Protein AF-A0A9P3VDM8-F1 (afdb_monomer)

Radius of gyration: 11.65 Å; Cα contacts (8 Å, |Δi|>4): 156; chains: 1; bounding box: 24×26×31 Å

InterPro domains:
  IPR010024 Conserved hypothetical protein CHP1671 [TIGR01671] (1-77)
  IPR019096 YopX protein [PF09643] (1-76)
  IPR023385 YopX-like, C-terminal [G3DSA:2.30.30.290] (5-79)

Sequence (79 aa):
MQYTGLKDKNGKKIFEGDIVNCKFFDRMVGDIAGVINFIDCVWAVSDFKNKRLYQLIDVDNIEIIGNIHENPDLLEGTE

Organism: Listeria monocytogenes (NCBI:txid1639)

pLDDT: mean 87.37, std 11.43, range [38.31, 97.12]

Structure (mmCIF, N/CA/C/O backbone):
data_AF-A0A9P3VDM8-F1
#
_entry.id   AF-A0A9P3VDM8-F1
#
loop_
_atom_site.group_PDB
_atom_site.id
_atom_site.type_symbol
_atom_site.label_atom_id
_atom_site.label_alt_id
_atom_site.label_comp_id
_atom_site.label_asym_id
_atom_site.label_entity_id
_atom_site.label_seq_id
_atom_site.pdbx_PDB_ins_code
_atom_site.Cartn_x
_atom_site.Cartn_y
_atom_site.Cartn_z
_atom_site.occupancy
_atom_site.B_iso_or_equiv
_atom_site.auth_seq_id
_atom_site.auth_comp_id
_atom_site.a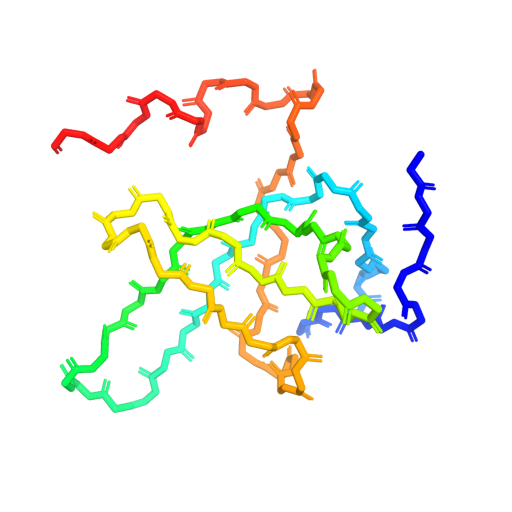uth_asym_id
_atom_site.auth_atom_id
_atom_site.pdbx_PDB_model_num
ATOM 1 N N . MET A 1 1 ? -3.943 2.319 -13.214 1.00 83.94 1 MET A N 1
ATOM 2 C CA . MET A 1 1 ? -3.734 1.554 -11.972 1.00 83.94 1 MET A CA 1
ATOM 3 C C . MET A 1 1 ? -3.596 0.083 -12.320 1.00 83.94 1 MET A C 1
ATOM 5 O O . MET A 1 1 ? -4.538 -0.509 -12.844 1.00 83.94 1 MET A O 1
ATOM 9 N N . GLN A 1 2 ? -2.407 -0.481 -12.124 1.00 95.00 2 GLN A N 1
ATOM 10 C CA . GLN A 1 2 ? -2.138 -1.901 -12.349 1.00 95.00 2 GLN A CA 1
ATOM 11 C C . GLN A 1 2 ? -2.526 -2.723 -11.111 1.00 95.00 2 GLN A C 1
ATOM 13 O O . GLN A 1 2 ? -2.294 -2.299 -9.983 1.00 95.00 2 GLN A O 1
ATOM 18 N N . TYR A 1 3 ? -3.140 -3.893 -11.316 1.00 95.31 3 TYR A N 1
ATOM 19 C CA . TYR A 1 3 ? -3.467 -4.814 -10.225 1.00 95.31 3 TYR A CA 1
ATOM 20 C C . TYR A 1 3 ? -2.210 -5.547 -9.750 1.00 95.31 3 TYR A C 1
ATOM 22 O O . TYR A 1 3 ? -1.492 -6.111 -10.576 1.00 95.31 3 TYR A O 1
ATOM 30 N N . THR A 1 4 ? -1.974 -5.600 -8.437 1.00 94.31 4 THR A N 1
ATOM 31 C CA . THR A 1 4 ? -0.788 -6.273 -7.877 1.00 94.31 4 THR A CA 1
ATOM 32 C C . THR A 1 4 ? -0.890 -7.799 -7.891 1.00 94.31 4 THR A C 1
ATOM 34 O O . THR A 1 4 ? 0.118 -8.482 -7.739 1.00 94.31 4 THR A O 1
ATOM 37 N N . GLY A 1 5 ? -2.098 -8.351 -8.062 1.00 94.31 5 GLY A N 1
ATOM 38 C CA . GLY A 1 5 ? -2.364 -9.785 -7.887 1.00 94.31 5 GLY A CA 1
ATOM 39 C C . GLY A 1 5 ? -2.752 -10.171 -6.457 1.00 94.31 5 GLY A C 1
ATOM 40 O O . GLY A 1 5 ? -3.148 -11.312 -6.227 1.00 94.31 5 GLY A O 1
ATOM 41 N N . LEU A 1 6 ? -2.689 -9.228 -5.511 1.00 94.62 6 LEU A N 1
ATOM 42 C CA . LEU A 1 6 ? -2.925 -9.463 -4.088 1.00 94.62 6 LEU A CA 1
ATOM 43 C C . LEU A 1 6 ? -4.231 -8.818 -3.607 1.00 94.62 6 LEU A C 1
ATOM 45 O O . LEU A 1 6 ? -4.885 -8.056 -4.326 1.00 94.62 6 LEU A O 1
ATOM 49 N N . LYS A 1 7 ? -4.653 -9.161 -2.394 1.00 95.25 7 LYS A N 1
ATOM 50 C CA . LYS A 1 7 ? -5.808 -8.559 -1.725 1.00 95.25 7 LYS A CA 1
ATOM 51 C C . LYS A 1 7 ? -5.399 -8.110 -0.332 1.00 95.25 7 LYS A C 1
ATOM 53 O O . LYS A 1 7 ? -4.529 -8.733 0.260 1.00 95.25 7 LYS A O 1
ATOM 58 N N . ASP A 1 8 ? -6.019 -7.047 0.155 1.00 94.94 8 ASP A N 1
ATOM 59 C CA . ASP A 1 8 ? -5.854 -6.584 1.529 1.00 94.94 8 ASP A CA 1
ATOM 60 C C . ASP A 1 8 ? -6.586 -7.513 2.517 1.00 94.94 8 ASP A C 1
ATOM 62 O O . ASP A 1 8 ? -7.300 -8.443 2.113 1.00 94.94 8 ASP A O 1
ATOM 66 N N . LYS A 1 9 ? -6.459 -7.238 3.819 1.00 94.12 9 LYS A N 1
ATOM 67 C CA . LYS A 1 9 ? -7.104 -8.019 4.889 1.00 94.12 9 LYS A CA 1
ATOM 68 C C . LYS A 1 9 ? -8.636 -8.094 4.778 1.00 94.12 9 LYS A C 1
ATOM 70 O O . LYS A 1 9 ? -9.255 -9.005 5.320 1.00 94.12 9 LYS A O 1
ATOM 75 N N . ASN A 1 10 ? -9.256 -7.130 4.094 1.00 94.62 10 ASN A N 1
ATOM 76 C CA . ASN A 1 10 ? -10.701 -7.040 3.890 1.00 94.62 10 ASN A CA 1
ATOM 77 C C . ASN A 1 10 ? -11.130 -7.699 2.561 1.00 94.62 10 ASN A C 1
ATOM 79 O O . ASN A 1 10 ? -12.300 -7.643 2.176 1.00 94.62 10 ASN A O 1
ATOM 83 N N . GLY A 1 11 ? -10.197 -8.328 1.836 1.00 94.38 11 GLY A N 1
ATOM 84 C CA . GLY A 1 11 ? -10.437 -8.988 0.556 1.00 94.38 11 GLY A CA 1
ATOM 85 C C . GLY A 1 11 ? -10.527 -8.034 -0.641 1.00 94.38 11 GLY A C 1
ATOM 86 O O . GLY A 1 11 ? -10.860 -8.482 -1.748 1.00 94.38 11 GLY A O 1
ATOM 87 N N . LYS A 1 12 ? -10.229 -6.742 -0.461 1.00 96.19 12 LYS A N 1
ATOM 88 C CA . LYS A 1 12 ? -10.205 -5.747 -1.537 1.00 96.19 12 LYS A CA 1
ATOM 89 C C . LYS A 1 12 ? -8.922 -5.908 -2.348 1.00 96.19 12 LYS A C 1
ATOM 91 O O . LYS A 1 12 ? -7.845 -6.131 -1.811 1.00 96.19 12 LYS A O 1
ATOM 96 N N . LYS A 1 13 ? -9.039 -5.833 -3.673 1.00 96.50 13 LYS A N 1
ATO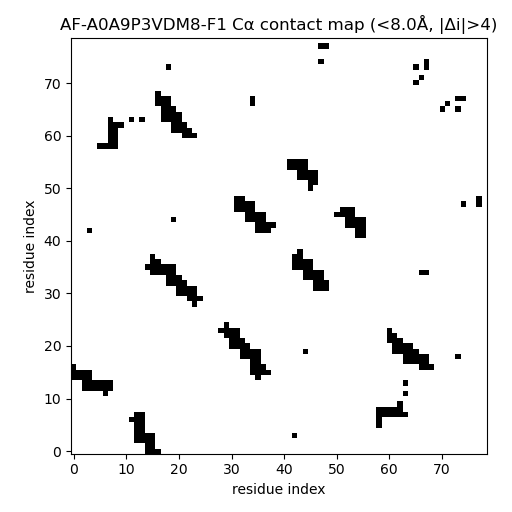M 97 C CA . LYS A 1 13 ? -7.886 -5.900 -4.581 1.00 96.50 13 LYS A CA 1
ATOM 98 C C . LYS A 1 13 ? -6.979 -4.690 -4.355 1.00 96.50 13 LYS A C 1
ATOM 100 O O . LYS A 1 13 ? -7.489 -3.576 -4.353 1.00 96.50 13 LYS A O 1
ATOM 105 N N . ILE A 1 14 ? -5.678 -4.939 -4.226 1.00 96.75 14 ILE A N 1
ATOM 106 C CA . ILE A 1 14 ? -4.655 -3.895 -4.106 1.00 96.75 14 ILE A CA 1
ATOM 107 C C . ILE A 1 14 ? -4.168 -3.505 -5.503 1.00 96.75 14 ILE A C 1
ATOM 109 O O . ILE A 1 14 ? -3.830 -4.373 -6.313 1.00 96.75 14 ILE A O 1
ATOM 113 N N . PHE A 1 15 ? -4.097 -2.212 -5.776 1.00 96.94 15 PHE A N 1
ATOM 114 C CA . PHE A 1 15 ? -3.608 -1.641 -7.021 1.00 96.94 15 PHE A CA 1
ATOM 115 C C . PHE A 1 15 ? -2.441 -0.682 -6.779 1.00 96.94 15 PHE A C 1
ATOM 117 O O . PHE A 1 15 ? -2.235 -0.162 -5.686 1.00 96.94 15 PHE A O 1
ATOM 124 N N . GLU A 1 16 ? -1.680 -0.431 -7.837 1.00 97.12 16 GLU A N 1
ATOM 125 C CA . GLU A 1 16 ? -0.735 0.681 -7.890 1.00 97.12 16 GLU A CA 1
ATOM 126 C C . GLU A 1 16 ? -1.433 2.011 -7.562 1.00 97.12 16 GLU A C 1
ATOM 128 O O . GLU A 1 16 ? -2.474 2.326 -8.148 1.00 97.12 16 GLU A O 1
ATOM 133 N N . GLY A 1 17 ? -0.839 2.787 -6.654 1.00 96.00 17 GLY A N 1
ATOM 134 C CA . GLY A 1 17 ? -1.378 4.056 -6.170 1.00 96.00 17 GLY A CA 1
ATOM 135 C C . GLY A 1 17 ? -2.350 3.935 -4.992 1.00 96.00 17 GLY A C 1
ATOM 136 O O . GLY A 1 17 ? -2.809 4.966 -4.495 1.00 96.00 17 GLY A O 1
ATOM 137 N N . ASP A 1 18 ? -2.660 2.724 -4.516 1.00 97.06 18 ASP A N 1
ATOM 138 C CA . ASP A 1 18 ? -3.413 2.561 -3.270 1.00 97.06 18 ASP A CA 1
ATOM 139 C C . ASP A 1 18 ? -2.583 3.044 -2.077 1.00 97.06 18 ASP A C 1
ATOM 141 O O . ASP A 1 18 ? -1.384 2.779 -1.976 1.00 97.06 18 ASP A O 1
ATOM 145 N N . ILE A 1 19 ? -3.244 3.740 -1.158 1.00 95.94 19 ILE A N 1
ATOM 146 C CA . ILE A 1 19 ? -2.696 4.140 0.133 1.00 95.94 19 ILE A CA 1
ATOM 147 C C . ILE A 1 19 ? -3.110 3.079 1.142 1.00 95.94 19 ILE A C 1
ATOM 149 O O . ILE A 1 19 ? -4.298 2.788 1.314 1.00 95.94 19 ILE A O 1
ATOM 153 N N . VAL A 1 20 ? -2.120 2.503 1.810 1.00 94.69 20 VAL A N 1
ATOM 154 C CA . VAL A 1 20 ? -2.305 1.395 2.736 1.00 94.69 20 VAL A CA 1
ATOM 155 C C . VAL A 1 20 ? -1.803 1.736 4.127 1.00 94.69 20 VAL A C 1
ATOM 157 O O . VAL A 1 20 ? -0.850 2.497 4.294 1.00 94.69 20 VAL A O 1
ATOM 160 N N . ASN A 1 21 ? -2.440 1.127 5.120 1.00 93.19 21 ASN A N 1
ATOM 161 C CA . ASN A 1 21 ? -1.942 1.042 6.481 1.00 93.19 21 ASN A CA 1
ATOM 162 C C . ASN A 1 21 ? -1.523 -0.406 6.767 1.00 93.19 21 ASN A C 1
ATOM 164 O O . ASN A 1 21 ? -2.323 -1.332 6.623 1.00 93.19 21 ASN A O 1
ATOM 168 N N . CYS A 1 22 ? -0.270 -0.588 7.162 1.00 90.12 22 CYS A N 1
ATOM 169 C CA . CYS A 1 22 ? 0.357 -1.862 7.465 1.00 90.12 22 CYS A CA 1
ATOM 170 C C . CYS A 1 22 ? 0.585 -1.944 8.975 1.00 90.12 22 CYS A C 1
ATOM 172 O O . CYS A 1 22 ? 1.401 -1.198 9.524 1.00 90.12 22 CYS A O 1
ATOM 174 N N . LYS A 1 23 ? -0.117 -2.861 9.644 1.00 85.94 23 LYS A N 1
ATOM 175 C CA . LYS A 1 23 ? 0.038 -3.075 11.088 1.00 85.94 23 LYS A CA 1
ATOM 176 C C . LYS A 1 23 ? 1.068 -4.158 11.358 1.00 85.94 23 LYS A C 1
ATOM 178 O O . LYS A 1 23 ? 0.862 -5.314 11.002 1.00 85.94 23 LYS A O 1
ATOM 183 N N . PHE A 1 24 ? 2.162 -3.803 12.019 1.00 77.94 24 PHE A N 1
ATOM 184 C CA . PHE A 1 24 ? 3.185 -4.769 12.408 1.00 77.94 24 PHE A CA 1
ATOM 185 C C . PHE A 1 24 ? 3.054 -5.098 13.894 1.00 77.94 24 PHE A C 1
ATOM 187 O O . PHE A 1 24 ? 2.966 -4.211 14.740 1.00 77.94 24 PHE A O 1
ATOM 194 N N . PHE A 1 25 ? 3.073 -6.390 14.233 1.00 67.88 25 PHE A N 1
ATOM 195 C CA . PHE A 1 25 ? 3.108 -6.826 15.635 1.00 67.88 25 PHE A CA 1
ATOM 196 C C . PHE A 1 25 ? 4.433 -6.469 16.325 1.00 67.88 25 PHE A C 1
ATOM 198 O O . PHE A 1 25 ? 4.488 -6.376 17.554 1.00 67.88 25 PHE A O 1
ATOM 205 N N . ASP A 1 26 ? 5.496 -6.254 15.545 1.00 70.00 26 ASP A N 1
ATOM 206 C CA . ASP A 1 26 ? 6.782 -5.806 16.061 1.00 70.00 26 ASP A CA 1
ATOM 207 C C . ASP A 1 26 ? 6.727 -4.320 16.448 1.00 70.00 26 ASP A C 1
ATOM 209 O O . ASP A 1 26 ? 6.681 -3.418 15.605 1.00 70.00 26 ASP A O 1
ATOM 213 N N . ARG A 1 27 ? 6.787 -4.066 17.761 1.00 65.88 27 ARG A N 1
ATOM 214 C CA . ARG A 1 27 ? 6.798 -2.715 18.335 1.00 65.88 27 ARG A CA 1
ATOM 215 C C . ARG A 1 27 ? 7.990 -1.869 17.882 1.00 65.88 27 ARG A C 1
ATOM 217 O O . ARG A 1 27 ? 7.923 -0.654 18.036 1.00 65.88 27 ARG A O 1
ATOM 224 N N . MET A 1 28 ? 9.068 -2.469 17.370 1.00 70.00 28 MET A N 1
ATOM 225 C CA . MET A 1 28 ? 10.212 -1.716 16.848 1.00 70.00 28 MET A CA 1
ATOM 226 C C . MET A 1 28 ? 9.929 -1.069 15.490 1.00 70.00 28 MET A C 1
ATOM 228 O O . MET A 1 28 ? 10.530 -0.041 15.183 1.00 70.00 28 MET A O 1
ATOM 232 N N . VAL A 1 29 ? 9.034 -1.652 14.685 1.00 70.31 29 VAL A N 1
ATOM 233 C CA . VAL A 1 29 ? 8.674 -1.127 13.358 1.00 70.31 29 VAL A CA 1
ATOM 234 C C . VAL A 1 29 ? 7.490 -0.165 13.465 1.00 70.31 29 VAL A C 1
ATOM 236 O O . VAL A 1 29 ? 7.519 0.908 12.862 1.00 70.31 29 VAL A O 1
ATOM 239 N N . GLY A 1 30 ? 6.499 -0.508 14.295 1.00 77.19 30 GLY A N 1
ATOM 240 C CA . GLY A 1 30 ? 5.262 0.261 14.429 1.00 77.19 30 GLY A CA 1
ATOM 241 C C . GLY A 1 30 ? 4.376 0.187 13.182 1.00 77.19 30 GLY A C 1
ATOM 242 O O . GLY A 1 30 ? 4.714 -0.461 12.193 1.00 77.19 30 GLY A O 1
ATOM 243 N N . ASP A 1 31 ? 3.219 0.842 13.247 1.00 85.81 31 ASP A N 1
ATOM 244 C CA . ASP A 1 31 ? 2.306 0.932 12.107 1.00 85.81 31 ASP A CA 1
ATOM 245 C C . ASP A 1 31 ? 2.913 1.823 11.014 1.00 85.81 31 ASP A C 1
ATOM 247 O O . ASP A 1 31 ? 3.459 2.896 11.293 1.00 85.81 31 ASP A O 1
ATOM 251 N N . ILE A 1 32 ? 2.808 1.375 9.765 1.00 88.50 32 ILE A N 1
ATOM 252 C CA . ILE A 1 32 ? 3.339 2.071 8.591 1.00 88.50 32 ILE A CA 1
ATOM 253 C C . ILE A 1 32 ? 2.181 2.467 7.687 1.00 88.50 32 ILE A C 1
ATOM 255 O O . ILE A 1 32 ? 1.369 1.626 7.317 1.00 88.50 32 ILE A O 1
ATOM 259 N N . ALA A 1 33 ? 2.151 3.731 7.271 1.00 91.69 33 ALA A N 1
ATOM 260 C CA . ALA A 1 33 ? 1.258 4.207 6.225 1.00 91.69 33 ALA A CA 1
ATOM 261 C C . ALA A 1 33 ? 2.077 4.595 4.992 1.00 91.69 33 ALA A C 1
ATOM 263 O O . ALA A 1 33 ? 3.125 5.235 5.107 1.00 91.69 33 ALA A O 1
ATOM 264 N N . GLY A 1 34 ? 1.613 4.197 3.813 1.00 93.94 34 GLY A N 1
ATOM 265 C CA . GLY A 1 34 ? 2.349 4.450 2.583 1.00 93.94 34 GLY A CA 1
ATOM 266 C C . GLY A 1 34 ? 1.553 4.157 1.325 1.00 93.94 34 GLY A C 1
ATOM 267 O O . GLY A 1 34 ? 0.413 3.703 1.382 1.00 93.94 34 GLY A O 1
ATOM 268 N N . VAL A 1 35 ? 2.178 4.406 0.179 1.00 95.50 35 VAL A N 1
ATOM 269 C CA . VAL A 1 35 ? 1.584 4.185 -1.146 1.00 95.50 35 VAL A CA 1
ATOM 270 C C . VAL A 1 35 ? 2.173 2.946 -1.820 1.00 95.50 35 VAL A C 1
ATOM 272 O O . VAL A 1 35 ? 3.370 2.679 -1.709 1.00 95.50 35 VAL A O 1
ATOM 275 N N . ILE A 1 36 ? 1.337 2.191 -2.530 1.00 95.81 36 ILE A N 1
ATOM 276 C CA . ILE A 1 36 ? 1.745 1.039 -3.335 1.00 95.81 36 ILE A CA 1
ATOM 277 C C . ILE A 1 36 ? 2.363 1.504 -4.654 1.00 95.81 36 ILE A C 1
ATOM 279 O O . ILE A 1 36 ? 1.681 2.105 -5.481 1.00 95.81 36 ILE A O 1
ATOM 283 N N . ASN A 1 37 ? 3.624 1.138 -4.881 1.00 95.38 37 ASN A N 1
ATOM 284 C CA . ASN A 1 37 ? 4.382 1.435 -6.097 1.00 95.38 37 ASN A CA 1
ATOM 285 C C . ASN A 1 37 ? 5.060 0.175 -6.654 1.00 95.38 37 ASN A C 1
ATOM 287 O O . ASN A 1 37 ? 5.385 -0.749 -5.904 1.00 95.38 37 ASN A O 1
ATOM 291 N N . PHE A 1 38 ? 5.323 0.159 -7.963 1.00 94.56 38 PHE A N 1
ATOM 292 C CA . PHE A 1 38 ? 6.175 -0.848 -8.599 1.00 94.56 38 PHE A CA 1
ATOM 293 C C . PHE A 1 38 ? 7.576 -0.275 -8.826 1.00 94.56 38 PHE A C 1
ATOM 295 O O . PHE A 1 38 ? 7.765 0.606 -9.663 1.00 94.56 38 PHE A O 1
ATOM 302 N N . ILE A 1 39 ? 8.559 -0.744 -8.061 1.00 91.12 39 ILE A N 1
ATOM 303 C CA . ILE A 1 39 ? 9.939 -0.235 -8.072 1.00 91.12 39 ILE A CA 1
ATOM 304 C C . ILE A 1 39 ? 10.867 -1.433 -8.243 1.00 91.12 39 ILE A C 1
ATOM 306 O O . ILE A 1 39 ? 10.648 -2.450 -7.601 1.00 91.12 39 ILE A O 1
ATOM 310 N N . ASP A 1 40 ? 11.872 -1.352 -9.117 1.00 91.88 40 ASP A N 1
ATOM 311 C CA . ASP A 1 40 ? 12.872 -2.416 -9.325 1.00 91.88 40 ASP A CA 1
ATOM 312 C C . ASP A 1 40 ? 12.273 -3.828 -9.490 1.00 91.88 40 ASP A C 1
ATOM 314 O O . ASP A 1 40 ? 12.745 -4.814 -8.928 1.00 91.88 40 ASP A O 1
ATOM 318 N N . CYS A 1 41 ? 11.214 -3.920 -10.300 1.00 91.56 41 CYS A N 1
ATOM 319 C CA . CYS A 1 41 ? 10.468 -5.152 -10.586 1.00 91.56 41 CYS A CA 1
ATOM 320 C C . CYS A 1 41 ? 9.726 -5.763 -9.385 1.00 91.56 41 CYS A C 1
ATOM 322 O O . CYS A 1 41 ? 9.356 -6.940 -9.426 1.00 91.56 41 CYS A O 1
ATOM 324 N N . VAL A 1 42 ? 9.474 -4.982 -8.334 1.00 93.31 42 VAL A N 1
ATOM 325 C CA . VAL A 1 42 ? 8.772 -5.443 -7.143 1.00 93.31 42 VAL A CA 1
ATOM 326 C C . VAL A 1 42 ? 7.673 -4.477 -6.702 1.00 93.31 42 VAL A C 1
ATOM 328 O O . VAL A 1 42 ? 7.815 -3.259 -6.777 1.00 93.31 42 VAL A O 1
ATOM 331 N N . TRP A 1 43 ? 6.554 -5.029 -6.224 1.00 95.19 43 TRP A N 1
ATOM 332 C CA . TRP A 1 43 ? 5.532 -4.250 -5.526 1.00 95.19 43 TRP A CA 1
ATOM 333 C C . TRP A 1 43 ? 6.024 -3.892 -4.127 1.00 95.19 43 TRP A C 1
ATOM 335 O O . TRP A 1 43 ? 6.435 -4.773 -3.368 1.00 95.19 43 TRP A O 1
ATOM 345 N N . ALA A 1 44 ? 5.968 -2.612 -3.778 1.00 94.19 44 ALA A N 1
ATOM 346 C CA . ALA A 1 44 ? 6.419 -2.115 -2.489 1.00 94.19 44 ALA A CA 1
ATOM 347 C C . ALA A 1 44 ? 5.496 -1.025 -1.940 1.00 94.19 44 ALA A C 1
ATOM 349 O O . ALA A 1 44 ? 4.872 -0.277 -2.691 1.00 94.19 44 ALA A O 1
ATOM 350 N N . VAL A 1 45 ? 5.459 -0.920 -0.614 1.00 93.56 45 VAL A N 1
ATOM 351 C CA . VAL A 1 45 ? 4.885 0.206 0.118 1.00 93.56 45 VAL A CA 1
ATOM 352 C C . VAL A 1 45 ? 5.984 1.246 0.310 1.00 93.56 45 VAL A C 1
ATOM 354 O O . VAL A 1 45 ? 7.011 0.966 0.935 1.00 93.56 45 VAL A O 1
ATOM 357 N N . SER A 1 46 ? 5.777 2.446 -0.221 1.00 93.06 46 SER A N 1
ATOM 358 C CA . SER A 1 46 ? 6.607 3.615 0.062 1.00 93.06 46 SER A CA 1
ATOM 359 C C . SER A 1 46 ? 6.079 4.327 1.305 1.00 93.06 46 SER A C 1
ATOM 36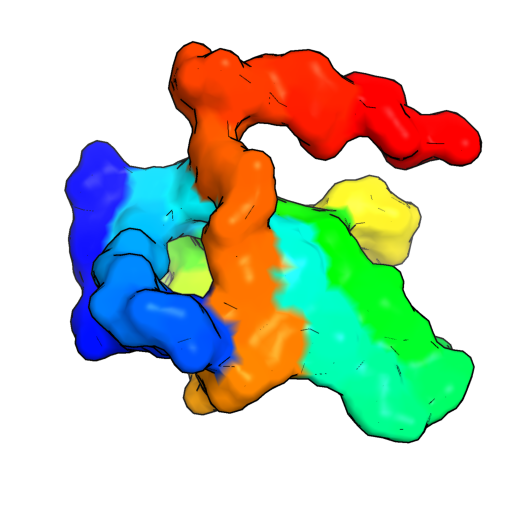1 O O . SER A 1 46 ? 5.050 4.995 1.241 1.00 93.06 46 SER A O 1
ATOM 363 N N . ASP A 1 47 ? 6.772 4.149 2.431 1.00 90.06 47 ASP A N 1
ATOM 364 C CA . ASP A 1 47 ? 6.408 4.711 3.737 1.00 90.06 47 ASP A CA 1
ATOM 365 C C . ASP A 1 47 ? 6.542 6.236 3.745 1.00 90.06 47 ASP A C 1
ATOM 367 O O . ASP A 1 47 ? 7.608 6.781 3.433 1.00 90.06 47 ASP A O 1
ATOM 371 N N . PHE A 1 48 ? 5.474 6.918 4.156 1.00 88.19 48 PHE A N 1
ATOM 372 C CA . PHE A 1 48 ? 5.441 8.374 4.253 1.00 88.19 48 PHE A CA 1
ATOM 373 C C . PHE A 1 48 ? 6.331 8.904 5.380 1.00 88.19 48 PHE A C 1
ATOM 375 O O . PHE A 1 48 ? 6.961 9.950 5.228 1.00 88.19 48 PHE A O 1
ATOM 382 N N . LYS A 1 49 ? 6.445 8.168 6.493 1.00 83.94 49 LYS A N 1
ATOM 383 C CA . LYS A 1 49 ? 7.115 8.648 7.705 1.00 83.94 49 LYS A CA 1
ATOM 384 C C . LYS A 1 49 ? 8.625 8.460 7.654 1.00 83.94 49 LYS A C 1
ATOM 386 O O . LYS A 1 49 ? 9.377 9.412 7.845 1.00 83.94 49 LYS A O 1
ATOM 391 N N . ASN A 1 50 ? 9.091 7.236 7.405 1.00 79.81 50 ASN A N 1
ATOM 392 C CA . ASN A 1 50 ? 10.524 6.926 7.458 1.00 79.81 50 ASN A CA 1
ATOM 393 C C . ASN A 1 50 ? 11.190 6.918 6.077 1.00 79.81 50 ASN A C 1
ATOM 3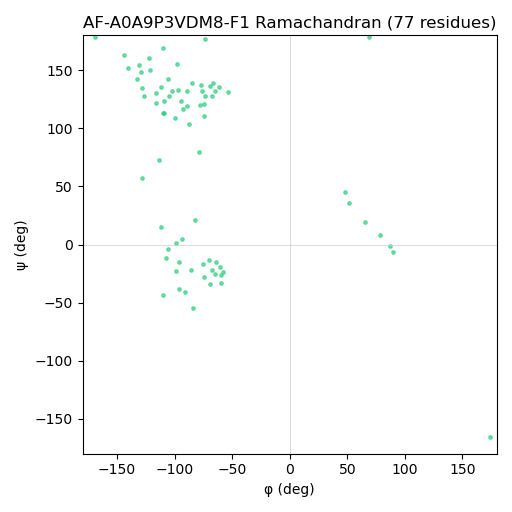95 O O . ASN A 1 50 ? 12.384 6.626 5.993 1.00 79.81 50 ASN A O 1
ATOM 399 N N . LYS A 1 51 ? 10.438 7.213 5.002 1.00 81.44 51 LYS A N 1
ATOM 400 C CA . LYS A 1 51 ?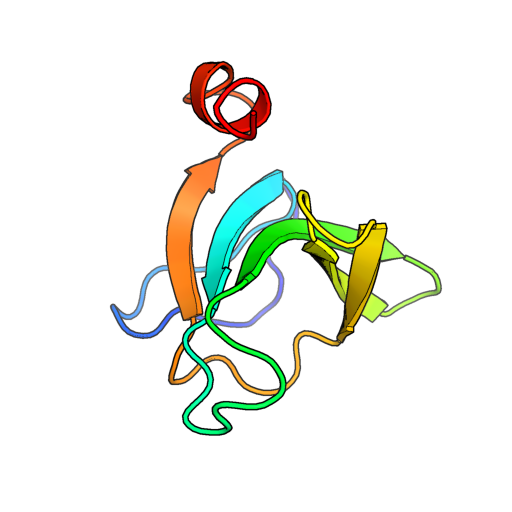 10.904 7.172 3.601 1.00 81.44 51 LYS A CA 1
ATOM 401 C C . LYS A 1 51 ? 11.580 5.843 3.242 1.00 81.44 51 LYS A C 1
ATOM 403 O O . LYS A 1 51 ? 12.565 5.803 2.507 1.00 81.44 51 LYS A O 1
ATOM 408 N N . ARG A 1 52 ? 11.068 4.751 3.813 1.00 85.62 52 ARG A N 1
ATOM 409 C CA . ARG A 1 52 ? 11.534 3.380 3.583 1.00 85.62 52 ARG A CA 1
ATOM 410 C C . ARG A 1 52 ? 10.651 2.682 2.555 1.00 85.62 52 ARG A C 1
ATOM 412 O O . ARG A 1 52 ? 9.485 3.029 2.383 1.00 85.62 52 ARG A O 1
ATOM 419 N N . LEU A 1 53 ? 11.222 1.681 1.893 1.00 88.00 53 LEU A N 1
ATOM 420 C CA . LEU A 1 53 ? 10.502 0.783 0.998 1.00 88.00 53 LEU A CA 1
ATOM 421 C C . LEU A 1 53 ? 10.311 -0.561 1.693 1.00 88.00 53 LEU A C 1
ATOM 423 O O . LEU A 1 53 ? 11.279 -1.161 2.160 1.00 88.00 53 LEU A O 1
ATOM 427 N N . TYR A 1 54 ? 9.070 -1.030 1.733 1.00 88.38 54 TYR A N 1
ATOM 428 C CA . TYR A 1 54 ? 8.723 -2.343 2.266 1.00 88.38 54 TYR A CA 1
ATOM 429 C C . TYR A 1 54 ? 8.149 -3.192 1.148 1.00 88.38 54 TYR A C 1
ATOM 431 O O . TYR A 1 54 ? 7.162 -2.812 0.525 1.00 88.38 54 TYR A O 1
ATOM 439 N N . GLN A 1 55 ? 8.772 -4.336 0.879 1.00 89.81 55 GLN A N 1
ATOM 440 C CA . GLN A 1 55 ? 8.276 -5.256 -0.133 1.00 89.81 55 GLN A CA 1
ATOM 441 C C . GLN A 1 55 ? 6.872 -5.750 0.237 1.00 89.81 55 GLN A C 1
ATOM 443 O O . GLN A 1 55 ? 6.616 -6.135 1.378 1.00 89.81 55 GLN A O 1
ATOM 448 N N . LEU A 1 56 ? 5.970 -5.770 -0.742 1.00 87.88 56 LEU A N 1
ATOM 449 C CA . LEU A 1 56 ? 4.605 -6.253 -0.580 1.00 87.88 56 LEU A CA 1
ATOM 450 C C . LEU A 1 56 ? 4.588 -7.792 -0.610 1.00 87.88 56 LEU A C 1
ATOM 452 O O . LEU A 1 56 ? 4.316 -8.395 -1.646 1.00 87.88 56 LEU A O 1
ATOM 456 N N . ILE A 1 57 ? 4.949 -8.423 0.512 1.00 80.44 57 ILE A N 1
ATOM 457 C CA . ILE A 1 57 ? 4.998 -9.892 0.658 1.00 80.44 57 ILE A CA 1
ATOM 458 C C . ILE A 1 57 ? 3.891 -10.401 1.585 1.00 80.44 57 ILE A C 1
ATOM 460 O O . ILE A 1 57 ? 3.250 -11.400 1.274 1.00 80.44 57 ILE A O 1
ATOM 464 N N . ASP A 1 58 ? 3.665 -9.713 2.705 1.00 77.81 58 ASP A N 1
ATOM 465 C CA . ASP A 1 58 ? 2.656 -10.069 3.704 1.00 77.81 58 ASP A CA 1
ATOM 466 C C . ASP A 1 58 ? 1.519 -9.045 3.665 1.00 77.81 58 ASP A C 1
ATOM 468 O O . ASP A 1 58 ? 1.723 -7.865 3.952 1.00 77.81 58 ASP A O 1
ATOM 472 N N . VAL A 1 59 ? 0.336 -9.498 3.250 1.00 81.00 59 VAL A N 1
ATOM 473 C CA . VAL A 1 59 ? -0.860 -8.661 3.086 1.00 81.00 59 VAL A CA 1
ATOM 474 C C . VAL A 1 59 ? -1.895 -8.870 4.190 1.00 81.00 59 VAL A C 1
ATOM 476 O O . VAL A 1 59 ? -2.878 -8.131 4.234 1.00 81.00 59 VAL A O 1
ATOM 479 N N . ASP A 1 60 ? -1.671 -9.814 5.111 1.00 84.38 60 ASP A N 1
ATOM 480 C CA . ASP A 1 60 ? -2.661 -10.192 6.129 1.00 84.38 60 ASP A CA 1
ATOM 481 C C . ASP A 1 60 ? -2.957 -9.040 7.100 1.00 84.38 60 ASP A C 1
ATOM 483 O O . ASP A 1 60 ? -4.052 -8.933 7.653 1.00 84.38 60 ASP 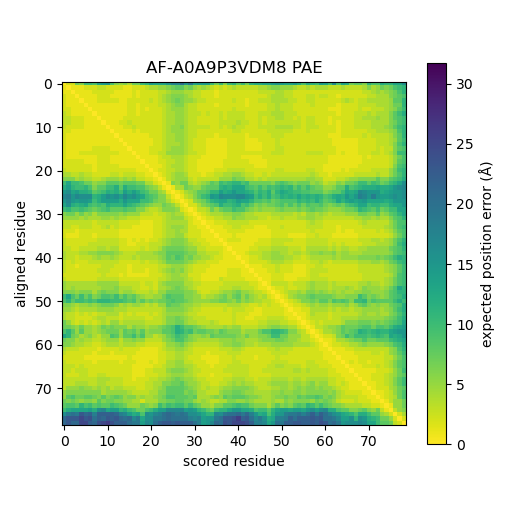A O 1
ATOM 487 N N . ASN A 1 61 ? -1.995 -8.129 7.261 1.00 88.12 61 ASN A N 1
ATOM 488 C CA . ASN A 1 61 ? -2.109 -6.952 8.120 1.00 88.12 61 ASN A CA 1
ATOM 489 C C . ASN A 1 61 ? -2.153 -5.629 7.343 1.00 88.12 61 ASN A C 1
ATOM 491 O O . ASN A 1 61 ? -1.970 -4.559 7.932 1.00 88.12 61 ASN A O 1
ATOM 495 N N . ILE A 1 62 ? -2.395 -5.696 6.032 1.00 92.38 62 ILE A N 1
ATOM 496 C CA . ILE A 1 62 ? -2.500 -4.531 5.154 1.00 92.38 62 ILE A CA 1
ATOM 497 C C . ILE A 1 62 ? -3.970 -4.170 4.967 1.00 92.38 62 ILE A C 1
ATOM 499 O O . ILE A 1 62 ? -4.811 -5.023 4.690 1.00 92.38 62 ILE A O 1
ATOM 503 N N . GLU A 1 63 ? -4.283 -2.888 5.107 1.00 95.25 63 GLU A N 1
ATOM 504 C CA . GLU A 1 63 ? -5.606 -2.326 4.856 1.00 95.25 63 GLU A CA 1
ATOM 505 C C . GLU A 1 63 ? -5.505 -1.158 3.887 1.00 95.25 63 GLU A C 1
ATOM 507 O O . GLU A 1 63 ? -4.744 -0.222 4.128 1.00 95.25 63 GLU A O 1
ATOM 512 N N . ILE A 1 64 ? -6.298 -1.187 2.816 1.00 96.06 64 ILE A N 1
ATOM 513 C CA . ILE A 1 64 ? -6.418 -0.039 1.918 1.00 96.06 64 ILE A CA 1
ATOM 514 C C . ILE A 1 64 ? -7.261 1.032 2.612 1.00 96.06 64 ILE A C 1
ATOM 516 O O . ILE A 1 64 ? -8.429 0.801 2.928 1.00 96.06 64 ILE A O 1
ATOM 520 N N . ILE A 1 65 ? -6.682 2.216 2.803 1.00 95.56 65 ILE A N 1
ATOM 521 C CA . ILE A 1 65 ? -7.338 3.370 3.439 1.00 95.56 65 ILE A CA 1
ATOM 522 C C . ILE A 1 65 ? -7.696 4.483 2.447 1.00 95.56 65 ILE A C 1
ATOM 524 O O . ILE A 1 65 ? -8.460 5.381 2.787 1.00 95.56 65 ILE A O 1
ATOM 528 N N . GLY A 1 66 ? -7.188 4.414 1.218 1.00 95.38 66 GLY A N 1
ATOM 529 C CA . GLY A 1 66 ? -7.492 5.370 0.157 1.00 95.38 66 GLY A CA 1
ATOM 530 C C . GLY A 1 66 ? -6.650 5.115 -1.086 1.00 95.38 66 GLY A C 1
ATOM 531 O O . GLY A 1 66 ? -6.019 4.067 -1.205 1.00 95.38 66 GLY A O 1
ATOM 532 N N . ASN A 1 67 ? -6.620 6.074 -2.004 1.00 94.81 67 ASN A N 1
ATOM 533 C CA . ASN A 1 67 ? -5.6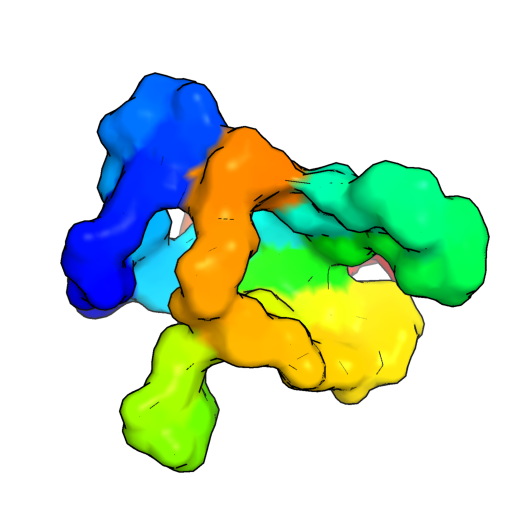75 6.094 -3.120 1.00 94.81 67 ASN A CA 1
ATOM 534 C C . ASN A 1 67 ? -5.231 7.527 -3.441 1.00 94.81 67 ASN A C 1
ATOM 536 O O . ASN A 1 67 ? -5.882 8.495 -3.051 1.00 94.81 67 ASN A O 1
ATOM 540 N N . ILE A 1 68 ? -4.138 7.658 -4.189 1.00 94.19 68 ILE A N 1
ATOM 541 C CA . ILE A 1 68 ? -3.536 8.956 -4.531 1.00 94.19 68 ILE A CA 1
ATOM 542 C C . ILE A 1 68 ? -4.412 9.874 -5.404 1.00 94.19 68 ILE A C 1
ATOM 544 O O . ILE A 1 68 ? -4.098 11.053 -5.537 1.00 94.19 68 ILE A O 1
ATOM 548 N N . HIS A 1 69 ? -5.470 9.360 -6.038 1.00 90.62 69 HIS A N 1
ATOM 549 C CA . HIS A 1 69 ? -6.329 10.137 -6.938 1.00 90.62 69 HIS A CA 1
ATOM 550 C C . HIS A 1 69 ? -7.581 10.672 -6.238 1.00 90.62 69 HIS A C 1
ATOM 552 O O . HIS A 1 69 ? -8.013 11.786 -6.517 1.00 90.62 69 HIS A O 1
ATOM 558 N N . GLU A 1 70 ? -8.165 9.879 -5.343 1.00 91.88 70 GLU A N 1
ATOM 559 C CA . GLU A 1 70 ? -9.410 10.201 -4.639 1.00 91.88 70 GLU A CA 1
ATOM 560 C C . GLU A 1 70 ? -9.163 10.760 -3.236 1.00 91.88 70 GLU A C 1
ATOM 562 O O . GLU A 1 70 ? -10.020 11.453 -2.693 1.00 91.88 70 GLU A O 1
ATOM 567 N N . ASN A 1 71 ? -8.001 10.472 -2.642 1.00 92.12 71 ASN A N 1
ATOM 568 C CA . ASN A 1 71 ? -7.666 10.866 -1.276 1.00 92.12 71 ASN A CA 1
ATOM 569 C C . ASN A 1 71 ? -6.307 11.586 -1.200 1.00 92.12 71 ASN A C 1
ATOM 571 O O . ASN A 1 71 ? -5.425 11.134 -0.464 1.00 92.12 71 ASN A O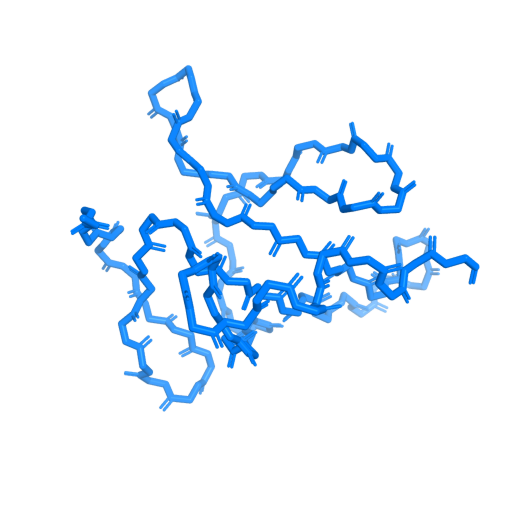 1
ATOM 575 N N . PRO A 1 72 ? -6.116 12.701 -1.933 1.00 86.50 72 PRO A N 1
ATOM 576 C CA . PRO A 1 72 ? -4.857 13.445 -1.904 1.00 86.50 72 PRO A CA 1
ATOM 577 C C . PRO A 1 72 ? -4.507 13.945 -0.494 1.00 86.50 72 PRO A C 1
ATOM 579 O O . PRO A 1 72 ? -3.340 13.922 -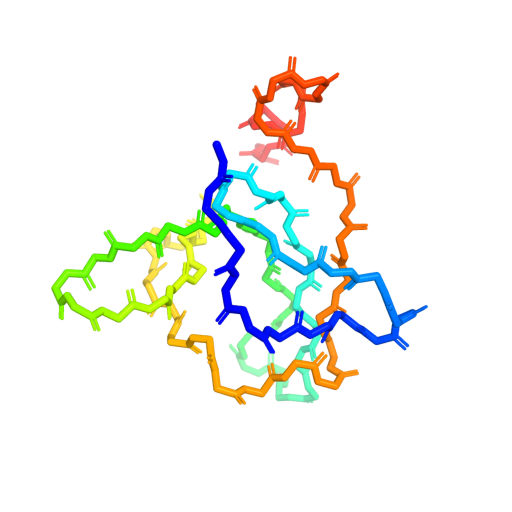0.119 1.00 86.50 72 PRO A O 1
ATOM 582 N N . ASP A 1 73 ? -5.510 14.283 0.324 1.00 86.19 73 ASP A N 1
ATOM 583 C CA . ASP A 1 73 ? -5.330 14.766 1.701 1.00 86.19 73 ASP A CA 1
ATOM 584 C C . ASP A 1 73 ? -4.597 13.754 2.607 1.00 86.19 73 ASP A C 1
ATOM 586 O O . ASP A 1 73 ? -3.925 14.134 3.565 1.00 86.19 73 ASP A O 1
ATOM 590 N N . LEU A 1 74 ? -4.675 12.450 2.299 1.00 83.75 74 LEU A N 1
ATOM 591 C CA . LEU A 1 74 ? -3.968 11.402 3.050 1.00 83.75 74 LEU A CA 1
ATOM 592 C C . LEU A 1 74 ? -2.445 11.438 2.843 1.00 83.75 74 LEU A C 1
ATOM 594 O O . LEU A 1 74 ? -1.723 10.779 3.589 1.00 83.75 74 LEU A O 1
ATOM 598 N N . LEU A 1 75 ? -1.958 12.186 1.851 1.00 75.75 75 LEU A N 1
ATOM 599 C CA . LEU A 1 75 ? -0.530 12.386 1.594 1.00 75.75 75 LEU A CA 1
ATOM 600 C C . LEU A 1 75 ? 0.057 13.542 2.416 1.00 75.75 75 LEU A C 1
ATOM 602 O O . LEU A 1 75 ? 1.267 13.583 2.623 1.00 75.75 75 LEU A O 1
ATOM 606 N N . GLU A 1 76 ? -0.780 14.474 2.879 1.00 65.75 76 GLU A N 1
ATOM 607 C CA . GLU A 1 76 ? -0.352 15.695 3.580 1.00 65.75 76 GLU A CA 1
ATOM 608 C C . GLU A 1 76 ? -0.400 15.555 5.114 1.00 65.75 76 GLU A C 1
ATOM 610 O O . GLU A 1 76 ? 0.205 16.344 5.832 1.00 65.75 76 GLU A O 1
ATOM 615 N N . GLY A 1 77 ? -1.077 14.527 5.638 1.00 53.62 77 GLY A N 1
ATOM 616 C CA . GLY A 1 77 ? -1.384 14.358 7.066 1.00 53.62 77 GLY A CA 1
ATOM 617 C C . GLY A 1 77 ? -0.291 13.755 7.961 1.00 53.62 77 GLY A C 1
ATOM 618 O O . GLY A 1 77 ? -0.619 13.219 9.019 1.00 53.62 77 GLY A O 1
ATOM 619 N N . THR A 1 78 ? 0.983 13.796 7.569 1.00 47.91 78 THR A N 1
ATOM 620 C CA . THR A 1 78 ? 2.107 13.328 8.406 1.00 47.91 78 THR A CA 1
ATOM 621 C C . THR A 1 78 ? 3.015 14.487 8.815 1.00 47.91 78 THR A C 1
ATOM 623 O O . THR A 1 78 ? 4.132 14.603 8.309 1.00 47.91 78 THR A O 1
ATOM 626 N N . GLU A 1 79 ? 2.533 15.325 9.738 1.00 38.31 79 GLU A N 1
ATOM 627 C CA . GLU A 1 79 ? 3.365 16.161 10.627 1.00 38.31 79 GLU A CA 1
ATOM 628 C C . GLU A 1 79 ? 3.454 15.541 12.029 1.00 38.31 79 GLU A C 1
ATOM 630 O O . GLU A 1 79 ? 2.429 15.011 12.522 1.00 38.31 79 GLU A O 1
#

Nearest PDB structures (foldseek):
  6kcu-assembly1_A  TM=5.899E-01  e=6.836E-01  Drosophila melanogaster
  6kco-assembly1_A  TM=5.070E-01  e=1.039E+00  Drosophila melanogaster
  7hg9-assembly3_C  TM=4.886E-01  e=5.538E+00  Homo sapiens
  5n6a-assembly1_A  TM=4.587E-01  e=6.241E+00  Bos taurus

Foldseek 3Di:
DAFPPDAALVRHTDDFQFWKWAADPDPVVGIFIAGWDQDPNFTWGQGLAPRDTHTPDDRNRIDGPGGCPGCVVVNVPDD

Mean predicted aligned error: 4.7 Å

Secondary structure (DSSP, 8-state):
--EEEEE-TTSPEEETTEEEEE--S-TTT--EEEEEEEETTEEEEEETTT--EEES---TTEEEEEETTT-GGGGT---

Solvent-accessible surface area (backbone atoms only — not comparable to full-atom values): 4681 Å² total; per-residue (Å²): 120,55,76,72,86,50,45,28,59,86,67,46,78,41,37,46,42,29,26,34,40,36,59,49,90,51,79,90,74,38,72,43,48,25,35,30,42,81,51,97,94,36,54,24,34,44,28,70,84,80,71,44,78,42,71,70,78,77,38,77,48,25,39,76,78,45,26,66,86,86,36,55,69,76,75,69,72,82,126